Protein AF-A0A7G7LJM3-F1 (afdb_monomer)

InterPro domains:
  IPR036230 2-isopropylmalate synthase LeuA, allosteric (dimerisation) domain superfamily [G3DSA:3.30.160.270] (67-161)
  IPR054692 2-isopropylmalate synthase-like, post-catalytic domain [PF22615] (18-83)

Radius of gyration: 23.56 Å; Cα contacts (8 Å, |Δi|>4): 173; chains: 1; bounding box: 63×43×62 Å

Mean predicted aligned error: 10.63 Å

Structure (mmCIF, N/CA/C/O backbone):
data_AF-A0A7G7LJM3-F1
#
_entry.id   AF-A0A7G7LJM3-F1
#
loop_
_ato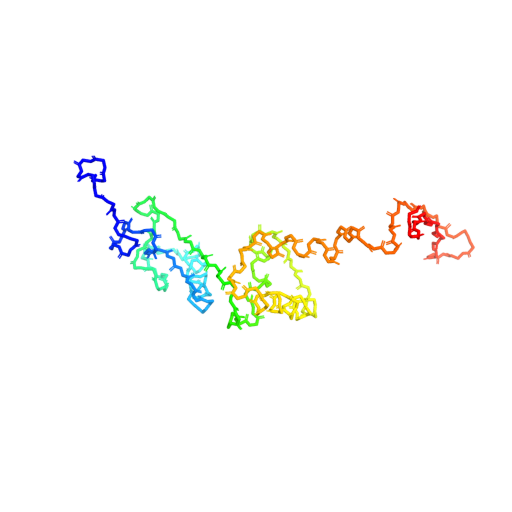m_site.group_PDB
_atom_site.id
_atom_site.type_symbol
_atom_site.label_atom_id
_atom_site.label_alt_id
_atom_site.label_comp_id
_atom_site.label_asym_id
_atom_site.label_entity_id
_atom_site.label_seq_id
_atom_site.pdbx_PDB_ins_code
_atom_site.Cartn_x
_atom_site.Cartn_y
_atom_site.Cartn_z
_atom_site.occupancy
_atom_site.B_iso_or_equiv
_atom_site.auth_seq_id
_atom_site.auth_comp_id
_atom_site.auth_asym_id
_atom_site.auth_atom_id
_atom_site.pdbx_PDB_model_num
ATOM 1 N N . TYR A 1 1 ? -27.672 -8.101 18.961 1.00 90.38 1 TYR A N 1
ATOM 2 C CA . TYR A 1 1 ? -27.665 -6.788 19.635 1.00 90.38 1 TYR A CA 1
ATOM 3 C C . TYR A 1 1 ? -28.219 -5.711 18.717 1.00 90.38 1 TYR A C 1
ATOM 5 O O . TYR A 1 1 ? -29.318 -5.257 18.988 1.00 90.38 1 TYR A O 1
ATOM 13 N N . GLU A 1 2 ? -27.535 -5.352 17.623 1.00 92.69 2 GLU A N 1
ATOM 14 C CA . GLU A 1 2 ? -27.952 -4.225 16.766 1.00 92.69 2 GLU A CA 1
ATOM 15 C C . GLU A 1 2 ? -29.351 -4.405 16.172 1.00 92.69 2 GLU A C 1
ATOM 17 O O . GLU A 1 2 ? -30.187 -3.519 16.301 1.00 92.69 2 GLU A O 1
ATOM 22 N N . TYR A 1 3 ? -29.653 -5.590 15.629 1.00 94.81 3 TYR A N 1
ATOM 23 C CA . TYR A 1 3 ? -30.999 -5.919 15.147 1.00 94.81 3 TYR A CA 1
ATOM 24 C C . TYR A 1 3 ? -32.064 -5.854 16.256 1.00 94.81 3 TYR A C 1
ATOM 26 O O . TYR A 1 3 ? -33.143 -5.308 16.062 1.00 94.81 3 TYR A O 1
ATOM 34 N N . SER A 1 4 ? -31.769 -6.392 17.440 1.00 96.75 4 SER A N 1
ATOM 35 C CA . SER A 1 4 ? -32.738 -6.463 18.542 1.00 96.75 4 SER A CA 1
ATOM 36 C C . SER A 1 4 ? -33.011 -5.100 19.178 1.00 96.75 4 SER A C 1
ATOM 38 O O . SER A 1 4 ? -34.143 -4.818 19.547 1.00 96.75 4 SER A O 1
ATOM 40 N N . ASN A 1 5 ? -31.979 -4.264 19.305 1.00 94.88 5 ASN A N 1
ATOM 41 C CA . ASN A 1 5 ? -32.041 -2.996 20.033 1.00 94.88 5 ASN A CA 1
ATOM 42 C C . ASN A 1 5 ? -32.164 -1.777 19.115 1.00 94.88 5 ASN A C 1
ATOM 44 O O . ASN A 1 5 ? -32.361 -0.678 19.617 1.00 94.88 5 ASN A O 1
ATOM 48 N N . GLN A 1 6 ? -32.014 -1.950 17.798 1.00 94.75 6 GLN A N 1
ATOM 49 C CA . GLN A 1 6 ? -31.996 -0.861 16.813 1.00 94.75 6 GLN A CA 1
ATOM 50 C C . GLN A 1 6 ? -30.931 0.210 17.123 1.00 94.75 6 GLN A C 1
ATOM 52 O O . GLN A 1 6 ? -31.073 1.382 16.782 1.00 94.75 6 GLN A O 1
ATOM 57 N N . LEU A 1 7 ? -29.841 -0.204 17.777 1.00 95.12 7 LEU A N 1
ATOM 58 C CA . LEU A 1 7 ? -28.713 0.642 18.156 1.00 95.12 7 LEU A CA 1
ATOM 59 C C . LEU A 1 7 ? -27.436 0.093 17.538 1.00 95.12 7 LEU A C 1
ATOM 61 O O . LEU A 1 7 ? -27.151 -1.098 17.673 1.00 95.12 7 LEU A O 1
ATOM 65 N N . LYS A 1 8 ? -26.657 0.973 16.904 1.00 93.75 8 LYS A N 1
ATOM 66 C CA . LYS A 1 8 ? -25.335 0.628 16.379 1.00 93.75 8 LYS A CA 1
ATOM 67 C C . LYS A 1 8 ? -24.344 0.398 17.514 1.00 93.75 8 LYS A C 1
ATOM 69 O O . LYS A 1 8 ? -24.344 1.124 18.509 1.00 93.75 8 LYS A O 1
ATOM 74 N N . ILE A 1 9 ? -23.469 -0.582 17.340 1.00 94.69 9 ILE A N 1
ATOM 75 C CA . ILE A 1 9 ? -22.291 -0.750 18.186 1.00 94.69 9 ILE A CA 1
ATOM 76 C C . ILE A 1 9 ? -21.317 0.384 17.860 1.00 94.69 9 ILE A C 1
ATOM 78 O O . ILE A 1 9 ? -21.024 0.659 16.699 1.00 94.69 9 ILE A O 1
ATOM 82 N N . ALA A 1 10 ? -20.815 1.062 18.892 1.00 94.69 10 ALA A N 1
ATOM 83 C CA . ALA A 1 10 ? -19.811 2.097 18.696 1.00 94.69 10 ALA A CA 1
ATOM 84 C C . ALA A 1 10 ? -18.510 1.493 18.139 1.00 94.69 10 ALA A C 1
ATOM 86 O O . ALA A 1 10 ? -18.053 0.450 18.602 1.00 94.69 10 ALA A O 1
ATOM 87 N N . GLU A 1 11 ? -17.858 2.201 17.219 1.00 89.44 11 GLU A N 1
ATOM 88 C CA . GLU A 1 11 ? -16.605 1.787 16.565 1.00 89.44 11 GLU A CA 1
ATOM 89 C C . GLU A 1 11 ? -15.483 1.401 17.544 1.00 89.44 11 GLU A C 1
ATOM 91 O O . GLU A 1 11 ? -14.629 0.576 17.234 1.00 89.44 11 GLU A O 1
ATOM 96 N N . ARG A 1 12 ? -15.484 1.987 18.747 1.00 95.56 12 ARG A N 1
ATOM 97 C CA . ARG A 1 12 ? -14.479 1.763 19.802 1.00 95.56 12 ARG A CA 1
ATOM 98 C C . ARG A 1 12 ? -14.988 0.890 20.950 1.00 95.56 12 ARG A C 1
ATOM 100 O O . ARG A 1 12 ? -14.334 0.811 21.987 1.00 95.56 12 ARG A O 1
ATOM 107 N N . HIS A 1 13 ? -16.165 0.281 20.802 1.00 96.69 13 HIS A N 1
ATOM 108 C CA . HIS A 1 13 ? -16.730 -0.593 21.823 1.00 96.69 13 HIS A CA 1
ATOM 109 C C . HIS A 1 13 ? -15.791 -1.790 22.042 1.00 96.69 13 HIS A C 1
ATOM 111 O O . HIS A 1 13 ? -15.490 -2.475 21.065 1.00 96.69 13 HIS A O 1
ATOM 117 N N . PRO A 1 14 ? -15.326 -2.068 23.274 1.00 97.12 14 PRO A N 1
ATOM 118 C CA . PRO A 1 14 ? -14.340 -3.117 23.525 1.00 97.12 14 PRO A CA 1
ATOM 119 C C . PRO A 1 14 ? -14.703 -4.450 22.859 1.00 97.12 14 PRO A C 1
ATOM 121 O O . PRO A 1 14 ? -15.847 -4.891 22.939 1.00 97.12 14 PRO A O 1
ATOM 124 N N . TYR A 1 15 ? -13.725 -5.080 22.206 1.00 94.81 15 TYR A N 1
ATOM 125 C CA . TYR A 1 15 ? -13.813 -6.382 21.519 1.00 94.81 15 TYR A CA 1
ATOM 126 C C . TYR A 1 15 ? -14.716 -6.469 20.278 1.00 94.81 15 TYR A C 1
ATOM 128 O O . TYR A 1 15 ? -14.459 -7.286 19.401 1.00 94.81 15 TYR A O 1
ATOM 136 N N . VAL A 1 16 ? -15.773 -5.663 20.168 1.00 94.19 16 VAL A N 1
ATOM 137 C CA . VAL A 1 16 ? -16.770 -5.795 19.084 1.00 94.19 16 VAL A CA 1
ATOM 138 C C . VAL A 1 16 ? -16.873 -4.577 18.171 1.00 94.19 16 VAL A C 1
ATOM 140 O O . VAL A 1 16 ? -17.489 -4.669 17.108 1.00 94.19 16 VAL A O 1
ATOM 143 N N . GLY A 1 17 ? -16.289 -3.450 18.572 1.00 92.06 17 GLY A N 1
ATOM 144 C CA . GLY A 1 17 ? -16.203 -2.248 17.758 1.00 92.06 17 GLY A CA 1
ATOM 145 C C . GLY A 1 17 ? -15.301 -2.457 16.545 1.00 92.06 17 GLY A C 1
ATOM 146 O O . GLY A 1 17 ? -14.328 -3.203 16.598 1.00 92.06 17 GLY A O 1
ATOM 147 N N . GLU A 1 18 ? -15.624 -1.784 15.449 1.00 86.69 18 GLU A N 1
ATOM 148 C CA . GLU A 1 18 ? -14.911 -1.900 14.173 1.00 86.69 18 GLU A CA 1
ATOM 149 C C . GLU A 1 18 ? -13.410 -1.574 14.270 1.00 86.69 18 GLU A C 1
ATOM 151 O O . GLU A 1 18 ? -12.605 -2.193 13.588 1.00 86.69 18 GLU A O 1
ATOM 156 N N . LEU A 1 19 ? -13.006 -0.666 15.164 1.00 87.44 19 LEU A N 1
ATOM 157 C CA . LEU A 1 19 ? -11.632 -0.151 15.225 1.00 87.44 19 LEU A CA 1
ATOM 158 C C . LEU A 1 19 ? -10.759 -0.803 16.307 1.00 87.44 19 LEU A C 1
ATOM 160 O O . LEU A 1 19 ? -9.612 -0.395 16.502 1.00 87.44 19 LEU A O 1
ATOM 164 N N . VAL A 1 20 ? -11.284 -1.763 17.073 1.00 92.38 20 VAL A N 1
ATOM 165 C CA . VAL A 1 20 ? -10.598 -2.274 18.280 1.00 92.38 20 VAL A CA 1
ATOM 166 C C . VAL A 1 20 ? -9.441 -3.229 17.991 1.00 92.38 20 VAL A C 1
ATOM 168 O O . VAL A 1 20 ? -8.593 -3.426 18.857 1.00 92.38 20 VAL A O 1
ATOM 171 N N . TYR A 1 21 ? -9.370 -3.768 16.774 1.00 92.69 21 TYR A N 1
ATOM 172 C CA . TYR A 1 21 ? -8.261 -4.600 16.290 1.00 92.69 21 TYR A CA 1
ATOM 173 C C . TYR A 1 21 ? -7.502 -3.926 15.144 1.00 92.69 21 TYR A C 1
ATOM 175 O O . TYR A 1 21 ? -6.912 -4.595 14.299 1.00 92.69 21 TYR A O 1
ATOM 183 N N . THR A 1 22 ? -7.520 -2.593 15.111 1.00 86.81 22 THR A N 1
ATOM 184 C CA . THR A 1 22 ? -6.902 -1.795 14.054 1.00 86.81 22 THR A CA 1
ATOM 185 C C . THR A 1 22 ? -5.673 -1.059 14.573 1.00 86.81 22 THR A C 1
ATOM 187 O O . THR A 1 22 ? -5.728 -0.370 15.593 1.00 86.81 22 THR A O 1
ATOM 190 N N . ALA A 1 23 ? -4.562 -1.133 13.836 1.00 82.62 23 ALA A N 1
ATOM 191 C CA . ALA A 1 23 ? -3.372 -0.331 14.116 1.00 82.62 23 ALA A CA 1
ATOM 192 C C . ALA A 1 23 ? -3.165 0.739 13.040 1.00 82.62 23 ALA A C 1
ATOM 194 O O . ALA A 1 23 ? -2.879 0.424 11.889 1.00 82.62 23 ALA A O 1
ATOM 195 N N . PHE A 1 24 ? -3.247 2.009 13.441 1.00 72.94 24 PHE A N 1
ATOM 196 C CA . PHE A 1 24 ? -3.046 3.161 12.550 1.00 72.94 24 PHE A CA 1
ATOM 197 C C . PHE A 1 24 ? -1.589 3.637 12.475 1.00 72.94 24 PHE A C 1
ATOM 199 O O . PHE A 1 24 ? -1.195 4.293 11.516 1.00 72.94 24 PHE A O 1
ATOM 206 N N . SER A 1 25 ? -0.781 3.331 13.494 1.00 72.62 25 SER A N 1
ATOM 207 C CA . SER A 1 25 ? 0.627 3.730 13.547 1.00 72.62 25 SER A CA 1
ATOM 208 C C . SER A 1 25 ? 1.520 2.674 12.906 1.00 72.62 25 SER A C 1
ATOM 210 O O . SER A 1 25 ? 1.464 1.506 13.292 1.00 72.62 25 SER A O 1
ATOM 212 N N . GLY A 1 26 ? 2.429 3.099 12.024 1.00 67.50 26 GLY A N 1
ATOM 213 C CA . GLY A 1 26 ? 3.444 2.219 11.440 1.00 67.50 26 GLY A CA 1
ATOM 214 C C . GLY A 1 26 ? 4.333 1.531 12.484 1.00 67.50 26 GLY A C 1
ATOM 215 O O . GLY A 1 26 ? 4.709 0.378 12.299 1.00 67.50 26 GLY A O 1
ATOM 216 N N . SER A 1 27 ? 4.623 2.182 13.621 1.00 75.62 27 SER A N 1
ATOM 217 C CA . SER A 1 27 ? 5.390 1.547 14.705 1.00 75.62 27 SER A CA 1
ATOM 218 C C . SER A 1 27 ? 4.599 0.445 15.414 1.00 75.62 27 SER A C 1
ATOM 220 O O . SER A 1 27 ? 5.165 -0.593 15.752 1.00 75.62 27 SER A O 1
ATOM 222 N N . HIS A 1 28 ? 3.286 0.632 15.599 1.00 81.19 28 HIS A N 1
ATOM 223 C CA . HIS A 1 28 ? 2.415 -0.408 16.151 1.00 81.19 28 HIS A CA 1
ATOM 224 C C . HIS A 1 28 ? 2.289 -1.575 15.172 1.00 81.19 28 HIS A C 1
ATOM 226 O O . HIS A 1 28 ? 2.405 -2.724 15.581 1.00 81.19 28 HIS A O 1
ATOM 232 N N . GLN A 1 29 ? 2.120 -1.285 13.880 1.00 79.19 29 GLN A N 1
ATOM 233 C CA . GLN A 1 29 ? 2.052 -2.303 12.831 1.00 79.19 29 GLN A CA 1
ATOM 234 C C . GLN A 1 29 ? 3.340 -3.136 12.764 1.00 79.19 29 GLN A C 1
ATOM 236 O O . GLN A 1 29 ? 3.264 -4.360 12.713 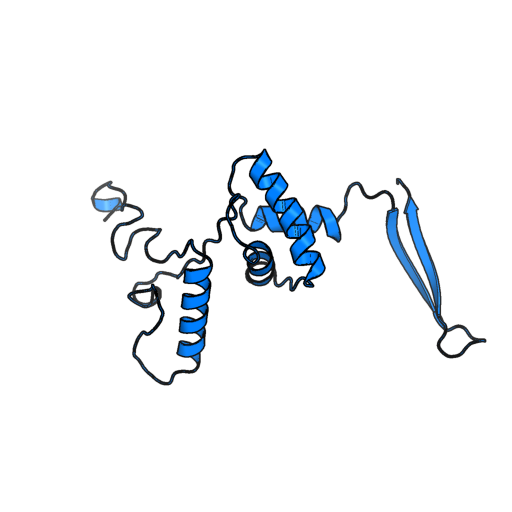1.00 79.19 29 GLN A O 1
ATOM 241 N N . ASP A 1 30 ? 4.520 -2.506 12.826 1.00 78.25 30 ASP A N 1
ATOM 242 C CA . ASP A 1 30 ? 5.810 -3.212 12.867 1.00 78.25 30 ASP A CA 1
ATOM 243 C C . ASP A 1 30 ? 5.925 -4.127 14.098 1.00 78.25 30 ASP A C 1
ATOM 245 O O . ASP A 1 30 ? 6.295 -5.297 13.977 1.00 78.25 30 ASP A O 1
ATOM 249 N N . ALA A 1 31 ? 5.549 -3.632 15.279 1.00 85.88 31 ALA A N 1
ATOM 250 C CA . ALA A 1 31 ? 5.562 -4.424 16.506 1.00 85.88 31 ALA A CA 1
ATOM 251 C C . ALA A 1 31 ? 4.577 -5.606 16.458 1.00 85.88 31 ALA A C 1
ATOM 253 O O . ALA A 1 31 ? 4.945 -6.722 16.835 1.00 85.88 31 ALA A O 1
ATOM 254 N N . ILE A 1 32 ? 3.362 -5.389 15.943 1.00 90.25 32 ILE A N 1
ATOM 255 C CA . ILE A 1 32 ? 2.357 -6.441 15.734 1.00 90.25 32 ILE A CA 1
ATOM 256 C C . ILE A 1 32 ? 2.899 -7.483 14.755 1.00 90.25 32 ILE A C 1
ATOM 258 O O . ILE A 1 32 ? 2.897 -8.671 15.064 1.00 90.25 32 ILE A O 1
ATOM 262 N N . ASN A 1 33 ? 3.449 -7.064 13.612 1.00 84.25 33 ASN A N 1
ATOM 263 C CA . ASN A 1 33 ? 4.019 -7.970 12.615 1.00 84.25 33 ASN A CA 1
ATOM 264 C C . ASN A 1 33 ? 5.153 -8.833 13.187 1.00 84.25 33 ASN A C 1
ATOM 266 O O . ASN A 1 33 ? 5.216 -10.036 12.911 1.00 84.25 33 ASN A O 1
ATOM 270 N N . LYS A 1 34 ? 6.036 -8.247 14.006 1.00 87.44 34 LYS A N 1
ATOM 271 C CA . LYS A 1 34 ? 7.094 -8.981 14.716 1.00 87.44 34 LYS A CA 1
ATOM 272 C C . LYS A 1 34 ? 6.514 -9.999 15.697 1.00 87.44 34 LYS A C 1
ATOM 274 O O . LYS A 1 34 ? 6.944 -11.152 15.665 1.00 87.44 34 LYS A O 1
ATOM 279 N N . GLY A 1 35 ? 5.513 -9.612 16.493 1.00 92.81 35 GLY A N 1
ATOM 280 C CA . GLY A 1 35 ? 4.807 -10.511 17.412 1.00 92.81 35 GLY A CA 1
ATOM 281 C C . GLY A 1 35 ? 4.128 -11.675 16.685 1.00 92.81 35 GLY A C 1
ATOM 282 O O . GLY A 1 35 ? 4.388 -12.835 16.993 1.00 92.81 35 GLY A O 1
ATOM 283 N N . MET A 1 36 ? 3.353 -11.387 15.635 1.00 90.12 36 MET A N 1
ATOM 284 C CA . MET A 1 36 ? 2.687 -12.396 14.799 1.00 90.12 36 MET A CA 1
ATOM 285 C C . MET A 1 36 ? 3.691 -13.350 14.133 1.00 90.12 36 MET A C 1
ATOM 287 O O . MET A 1 36 ? 3.447 -14.553 14.020 1.00 90.12 36 MET A O 1
ATOM 291 N N . LYS A 1 37 ? 4.851 -12.845 13.689 1.00 89.56 37 LYS A N 1
ATOM 292 C CA . LYS A 1 37 ? 5.922 -13.681 13.125 1.00 89.56 37 LYS A CA 1
ATOM 293 C C . LYS A 1 37 ? 6.554 -14.585 14.182 1.00 89.56 37 LYS A C 1
ATOM 295 O O . LYS A 1 37 ? 6.696 -15.774 13.912 1.00 89.56 37 LYS A O 1
ATOM 300 N N . ALA A 1 38 ? 6.893 -14.046 15.353 1.00 91.38 38 ALA A N 1
ATOM 301 C CA . ALA A 1 38 ? 7.448 -14.822 16.460 1.00 91.38 38 ALA A CA 1
ATOM 302 C C . ALA A 1 38 ? 6.474 -15.921 16.912 1.00 91.38 38 ALA A C 1
ATOM 304 O O . ALA A 1 38 ? 6.885 -17.066 17.095 1.00 91.38 38 ALA A O 1
ATOM 305 N N . ARG A 1 39 ? 5.174 -15.600 16.974 1.00 90.00 39 ARG A N 1
ATOM 306 C CA . ARG A 1 39 ? 4.095 -16.524 17.342 1.00 90.00 39 ARG A CA 1
ATOM 307 C C . ARG A 1 39 ? 4.039 -17.761 16.448 1.00 90.00 39 ARG A C 1
ATOM 309 O O . ARG A 1 39 ? 3.909 -18.858 16.975 1.00 90.00 39 ARG A O 1
ATOM 316 N N . ARG A 1 40 ? 4.187 -17.602 15.126 1.00 86.94 40 ARG A N 1
ATOM 317 C CA . ARG A 1 40 ? 4.180 -18.722 14.158 1.00 86.94 40 ARG A CA 1
ATOM 318 C C . ARG A 1 40 ? 5.311 -19.729 14.378 1.00 86.94 40 ARG A C 1
ATOM 320 O O . ARG A 1 40 ? 5.154 -20.895 14.044 1.00 86.94 40 ARG A O 1
ATOM 327 N N . SER A 1 41 ? 6.441 -19.279 14.915 1.00 89.00 41 SER A N 1
ATOM 328 C CA . SER A 1 41 ? 7.578 -20.136 15.278 1.00 89.00 41 SER A CA 1
ATOM 329 C C . SER A 1 41 ? 7.572 -20.586 16.742 1.00 89.00 41 SER A C 1
ATOM 331 O O . SER A 1 41 ? 8.339 -21.474 17.106 1.00 89.00 41 SER A O 1
ATOM 333 N N . ALA A 1 42 ? 6.751 -19.969 17.595 1.00 86.62 42 ALA A N 1
ATOM 334 C CA . ALA A 1 42 ? 6.718 -20.253 19.022 1.00 86.62 42 ALA A CA 1
ATOM 335 C C . ALA A 1 42 ? 5.817 -21.458 19.312 1.00 86.62 42 ALA A C 1
ATOM 337 O O . ALA A 1 42 ? 4.620 -21.436 19.031 1.00 86.62 42 ALA A O 1
ATOM 338 N N . ASN A 1 43 ? 6.368 -22.484 19.960 1.00 86.56 43 ASN A N 1
ATOM 339 C CA . ASN A 1 43 ? 5.607 -23.645 20.428 1.00 86.56 43 ASN A CA 1
ATOM 340 C C . ASN A 1 43 ? 4.957 -23.387 21.804 1.00 86.56 43 ASN A C 1
ATOM 342 O O . ASN A 1 43 ? 5.140 -24.150 22.748 1.00 86.56 43 ASN A O 1
ATOM 346 N N . SER A 1 44 ? 4.268 -22.255 21.942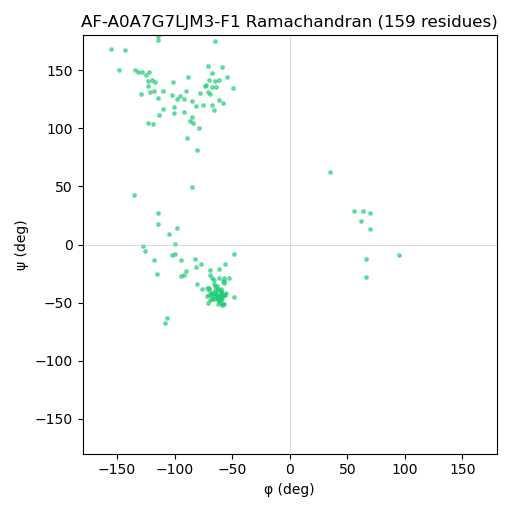 1.00 89.56 44 SER A N 1
ATOM 347 C CA . SER A 1 44 ? 3.579 -21.832 23.168 1.00 89.56 44 SER A CA 1
ATOM 348 C C . SER A 1 44 ? 2.099 -21.603 22.867 1.00 89.56 44 SER A C 1
ATOM 350 O O . SER A 1 44 ? 1.780 -21.203 21.751 1.00 89.56 44 SER A O 1
ATOM 352 N N . PRO A 1 45 ? 1.163 -21.829 23.799 1.00 87.75 45 PRO A N 1
ATOM 353 C CA . PRO A 1 45 ? -0.229 -21.415 23.636 1.00 87.75 45 PRO A CA 1
ATOM 354 C C . PRO A 1 45 ? -0.467 -19.936 24.001 1.00 87.75 45 PRO A C 1
ATOM 356 O O . PRO A 1 45 ? -1.517 -19.398 23.668 1.00 87.75 45 PRO A O 1
ATOM 359 N N . ILE A 1 46 ? 0.489 -19.263 24.649 1.00 92.19 46 ILE A N 1
ATOM 360 C CA . ILE A 1 46 ? 0.315 -17.902 25.179 1.00 92.19 46 ILE A CA 1
ATOM 361 C C . ILE A 1 46 ? 0.280 -16.866 24.042 1.00 92.19 46 ILE A C 1
ATOM 363 O O . ILE A 1 46 ? 1.060 -16.940 23.091 1.00 92.19 46 ILE A O 1
ATOM 367 N N . TRP A 1 47 ? -0.639 -15.900 24.135 1.00 95.00 47 TRP A N 1
ATOM 368 C CA . TRP A 1 47 ? -0.718 -14.760 23.222 1.00 95.00 47 TRP A CA 1
ATOM 369 C C . TRP A 1 47 ? 0.276 -13.663 23.626 1.00 95.00 47 TRP A C 1
ATOM 371 O O . TRP A 1 47 ? 0.188 -13.113 24.720 1.00 95.00 47 TRP A O 1
ATOM 381 N N . GLU A 1 48 ? 1.215 -13.341 22.735 1.00 94.44 48 GLU A N 1
ATOM 382 C CA . GLU A 1 48 ? 2.325 -12.409 23.001 1.00 94.44 48 GLU A CA 1
ATOM 383 C C . GLU A 1 48 ? 2.527 -11.421 21.841 1.00 94.44 48 GLU A C 1
ATOM 385 O O . GLU A 1 48 ? 3.646 -11.154 21.399 1.00 94.44 48 GLU A O 1
ATOM 390 N N . VAL A 1 49 ? 1.429 -10.892 21.296 1.00 95.62 49 VAL A N 1
ATOM 391 C CA . VAL A 1 49 ? 1.482 -9.904 20.212 1.00 95.62 49 VAL A CA 1
ATOM 392 C C . VAL A 1 49 ? 1.270 -8.504 20.792 1.00 95.62 49 VAL A C 1
ATOM 394 O O . VAL A 1 49 ? 0.210 -8.241 21.360 1.00 95.62 49 VAL A O 1
ATOM 397 N N . PRO A 1 50 ? 2.243 -7.582 20.663 1.00 95.56 50 PRO A N 1
ATOM 398 C CA . PRO A 1 50 ? 2.109 -6.226 21.187 1.00 95.56 50 PRO A CA 1
ATOM 399 C C . PRO A 1 50 ? 0.853 -5.520 20.668 1.00 95.56 50 PRO A C 1
ATOM 401 O O . PRO A 1 50 ? 0.491 -5.681 19.508 1.00 95.56 50 PRO A O 1
ATOM 404 N N . TYR A 1 51 ? 0.226 -4.696 21.511 1.00 95.44 51 TYR A N 1
ATOM 405 C CA . TYR A 1 51 ? -0.956 -3.869 21.200 1.00 95.44 51 TYR A CA 1
ATOM 406 C C . TYR A 1 51 ? -2.264 -4.616 20.894 1.00 95.44 51 TYR A C 1
ATOM 408 O O . TYR A 1 51 ? -3.319 -3.986 20.917 1.00 95.44 51 TYR A O 1
ATOM 416 N N . LEU A 1 52 ? -2.228 -5.930 20.670 1.00 95.56 52 LEU A N 1
ATOM 417 C CA . LEU A 1 52 ? -3.419 -6.767 20.568 1.00 95.56 52 LEU A CA 1
ATOM 418 C C . LEU A 1 52 ? -3.622 -7.501 21.900 1.00 95.56 52 LEU A C 1
ATOM 420 O O . LEU A 1 52 ? -2.793 -8.338 22.248 1.00 95.56 52 LEU A O 1
ATOM 424 N N . PRO A 1 53 ? -4.688 -7.213 22.669 1.00 96.06 53 PRO A N 1
ATOM 425 C CA . PRO A 1 53 ? -4.886 -7.841 23.977 1.00 96.06 53 PRO A CA 1
ATOM 426 C C . PRO A 1 53 ? -5.231 -9.335 23.883 1.00 96.06 53 PRO A C 1
ATOM 428 O O . PRO A 1 53 ? -4.966 -10.077 24.823 1.00 96.06 53 PRO A O 1
ATOM 431 N N . ILE A 1 54 ? -5.817 -9.762 22.762 1.00 95.69 54 ILE A N 1
ATOM 432 C CA . ILE A 1 54 ? -6.183 -11.148 22.445 1.00 95.69 54 ILE A CA 1
ATOM 433 C C . ILE A 1 54 ? -5.943 -11.406 20.955 1.00 95.69 54 ILE A C 1
ATOM 435 O O . ILE A 1 54 ? -5.797 -10.442 20.194 1.00 95.69 54 ILE A O 1
ATOM 439 N N . ASP A 1 55 ? -5.972 -12.673 20.534 1.00 94.75 55 ASP A N 1
ATOM 440 C CA . ASP A 1 55 ? -6.077 -12.999 19.113 1.00 94.75 55 ASP A CA 1
ATOM 441 C C . ASP A 1 55 ? -7.464 -12.565 18.603 1.00 94.75 55 ASP A C 1
ATOM 443 O O . ASP A 1 55 ? -8.481 -13.042 19.116 1.00 94.75 55 ASP A O 1
ATOM 447 N N . PRO A 1 56 ? -7.565 -11.660 17.611 1.00 94.31 56 PRO A N 1
ATOM 448 C CA . PRO A 1 56 ? -8.856 -11.297 17.033 1.00 94.31 56 PRO A CA 1
ATOM 449 C C . PRO A 1 56 ? -9.618 -12.511 16.481 1.00 94.31 56 PRO A C 1
ATOM 451 O O . PRO A 1 56 ? -10.850 -12.510 16.487 1.00 94.31 56 PRO A O 1
ATOM 454 N N . GLN A 1 57 ? -8.914 -13.557 16.034 1.00 93.56 57 GLN A N 1
ATOM 455 C CA . GLN A 1 57 ? -9.548 -14.761 15.495 1.00 93.56 57 GLN A CA 1
ATOM 456 C C . GLN A 1 57 ? -10.312 -15.551 16.562 1.00 93.56 57 GLN A C 1
ATOM 458 O O . GLN A 1 57 ? -11.345 -16.137 16.234 1.00 93.56 57 GLN A O 1
ATOM 463 N N . ASP A 1 58 ? -9.897 -15.488 17.833 1.00 94.19 58 ASP A N 1
ATOM 464 C CA . ASP A 1 58 ? -10.583 -16.163 18.947 1.00 94.19 58 ASP A CA 1
ATOM 465 C C . ASP A 1 58 ? -12.026 -15.664 19.135 1.00 94.19 58 ASP A C 1
ATOM 467 O O . ASP A 1 58 ? -12.871 -16.361 19.697 1.00 94.19 58 ASP A O 1
ATOM 471 N N . VAL A 1 59 ? -12.334 -14.463 18.635 1.00 95.19 59 VAL A N 1
ATOM 472 C CA . VAL A 1 59 ? -13.675 -13.857 18.664 1.00 95.19 59 VAL A CA 1
ATOM 473 C C . VAL A 1 59 ? -14.284 -13.683 17.267 1.00 95.19 59 VAL A C 1
ATOM 475 O O . VAL A 1 59 ? -15.230 -12.914 17.091 1.00 95.19 59 VAL A O 1
ATOM 478 N N . GLY A 1 60 ? -13.753 -14.381 16.258 1.00 92.75 60 GLY A N 1
ATOM 479 C CA . GLY A 1 60 ? -14.253 -14.325 14.880 1.00 92.75 60 GLY A CA 1
ATOM 480 C C . GLY A 1 60 ? -13.993 -12.990 14.175 1.00 92.75 60 GLY A C 1
ATOM 481 O O . GLY A 1 60 ? -14.758 -12.589 13.298 1.00 92.75 60 GLY A O 1
ATOM 482 N N . ARG A 1 61 ? -12.940 -12.273 14.575 1.00 92.62 61 ARG A N 1
ATOM 483 C CA . ARG A 1 61 ? -12.494 -11.009 13.978 1.00 92.62 61 ARG A CA 1
ATOM 484 C C . ARG A 1 61 ? -11.126 -11.184 13.328 1.00 92.62 61 ARG A C 1
ATOM 486 O O . ARG A 1 61 ? -10.515 -12.248 13.362 1.00 92.62 61 ARG A O 1
ATOM 493 N N . SER A 1 62 ? -10.648 -10.133 12.680 1.00 87.06 62 SER A N 1
ATOM 494 C CA . SER A 1 62 ? -9.321 -10.094 12.073 1.00 87.06 62 SER A CA 1
ATOM 495 C C . SER A 1 62 ? -8.608 -8.816 12.479 1.00 87.06 62 SER 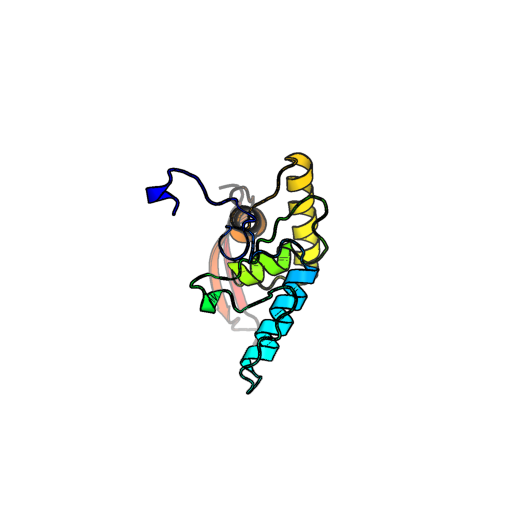A C 1
ATOM 497 O O . SER A 1 62 ? -9.241 -7.790 12.718 1.00 87.06 62 SER A O 1
ATOM 499 N N . TYR A 1 63 ? -7.285 -8.902 12.589 1.00 85.31 63 TYR A N 1
ATOM 500 C CA . TYR A 1 63 ? -6.443 -7.721 12.703 1.00 85.31 63 TYR A CA 1
ATOM 501 C C . TYR A 1 63 ? -6.448 -6.972 11.369 1.00 85.31 63 TYR A C 1
ATOM 503 O O . TYR A 1 63 ? -6.174 -7.570 10.328 1.00 85.31 63 TYR A O 1
ATOM 511 N N . GLU A 1 64 ? -6.705 -5.668 11.416 1.00 75.31 64 GLU A N 1
ATOM 512 C CA . GLU A 1 64 ? -6.661 -4.800 10.243 1.00 75.31 64 GLU A CA 1
ATOM 513 C C . GLU A 1 64 ? -5.515 -3.793 10.367 1.00 75.31 64 GLU A C 1
ATOM 515 O O . GLU A 1 64 ? -5.527 -2.868 11.186 1.00 75.31 64 GLU A O 1
ATOM 520 N N . ALA A 1 65 ? -4.500 -3.958 9.521 1.00 64.00 65 ALA A N 1
ATOM 521 C CA . ALA A 1 65 ? -3.448 -2.966 9.351 1.00 64.00 65 ALA A CA 1
ATOM 522 C C . ALA A 1 65 ? -3.947 -1.859 8.413 1.00 64.00 65 ALA A C 1
ATOM 524 O O . ALA A 1 65 ? -3.644 -1.859 7.222 1.00 64.00 65 ALA A O 1
ATOM 525 N N . ILE A 1 66 ? -4.722 -0.907 8.935 1.00 62.06 66 ILE A N 1
ATOM 526 C CA . ILE A 1 66 ? -5.126 0.250 8.133 1.00 62.06 66 ILE A CA 1
ATOM 527 C C . ILE A 1 66 ? -3.957 1.236 8.092 1.00 62.06 66 ILE A C 1
ATOM 529 O O . ILE A 1 66 ? -3.731 2.011 9.024 1.00 62.06 66 ILE A O 1
ATOM 533 N N . ILE A 1 67 ? -3.207 1.221 6.991 1.00 57.72 67 ILE A N 1
ATOM 534 C CA . ILE A 1 67 ? -2.190 2.236 6.717 1.00 57.72 67 ILE A CA 1
ATOM 535 C C . ILE A 1 67 ? -2.883 3.427 6.076 1.00 57.72 67 ILE A C 1
ATOM 537 O O . ILE A 1 67 ? -3.257 3.398 4.907 1.00 57.72 67 ILE A O 1
ATOM 541 N N . ARG A 1 68 ? -3.051 4.486 6.864 1.00 59.38 68 ARG A N 1
ATOM 542 C CA . ARG A 1 68 ? -3.492 5.788 6.368 1.00 59.38 68 ARG A CA 1
ATOM 543 C C . ARG A 1 68 ? -2.250 6.598 6.030 1.00 59.38 68 ARG A C 1
ATOM 545 O O . ARG A 1 68 ? -1.427 6.883 6.902 1.00 59.38 68 ARG A O 1
ATOM 552 N N . ILE A 1 69 ? -2.062 6.896 4.747 1.00 60.12 69 ILE A N 1
ATOM 553 C CA . ILE A 1 69 ? -1.044 7.850 4.308 1.00 60.12 69 ILE A CA 1
ATOM 554 C C . ILE A 1 69 ? -1.666 9.239 4.417 1.00 60.12 69 ILE A C 1
ATOM 556 O O . ILE A 1 69 ? -2.583 9.566 3.670 1.00 60.12 69 ILE A O 1
ATOM 560 N N . ASN A 1 70 ? -1.191 10.020 5.382 1.00 54.66 70 ASN A N 1
ATOM 561 C CA . ASN A 1 70 ? -1.421 11.455 5.462 1.00 54.66 70 ASN A CA 1
ATOM 562 C C . ASN A 1 70 ? -0.083 12.190 5.284 1.00 54.66 70 ASN A C 1
ATOM 564 O O . ASN A 1 70 ? 0.973 11.561 5.154 1.00 54.66 70 ASN A O 1
ATOM 568 N N . SER A 1 71 ? -0.119 13.519 5.319 1.00 54.47 71 SER A N 1
ATOM 569 C CA . SER A 1 71 ? 1.064 14.380 5.193 1.00 54.47 71 SER A CA 1
ATOM 570 C C . SER A 1 71 ? 2.171 14.094 6.230 1.00 54.47 71 SER A C 1
ATOM 572 O O . SER A 1 71 ? 3.332 14.443 6.020 1.00 54.47 71 SER A O 1
ATOM 574 N N . GLN A 1 72 ? 1.863 13.386 7.327 1.00 52.66 72 GLN A N 1
ATOM 575 C CA . GLN A 1 72 ? 2.818 12.951 8.356 1.00 52.66 72 GLN A CA 1
ATOM 576 C C . GLN A 1 72 ? 3.272 11.486 8.239 1.00 52.66 72 GLN A C 1
ATOM 578 O O . GLN A 1 72 ? 4.183 11.076 8.968 1.00 52.66 72 GLN A O 1
ATOM 583 N N . SER A 1 73 ? 2.681 10.673 7.359 1.00 59.06 73 SER A N 1
ATOM 584 C CA . SER A 1 73 ? 2.992 9.243 7.290 1.00 59.06 73 SER A CA 1
ATOM 585 C C . SER A 1 73 ? 4.446 9.022 6.843 1.00 59.06 73 SER A C 1
ATOM 587 O O . SER A 1 73 ? 4.881 9.416 5.760 1.00 59.06 73 SER A O 1
ATOM 589 N N . GLY A 1 74 ? 5.238 8.438 7.749 1.00 51.69 74 GLY A N 1
ATOM 590 C CA . GLY A 1 74 ? 6.699 8.374 7.670 1.00 51.69 74 GLY A CA 1
ATOM 591 C C . GLY A 1 74 ? 7.278 7.557 6.504 1.00 51.69 74 GLY A C 1
ATOM 592 O O . GLY A 1 74 ? 6.578 6.873 5.761 1.00 51.69 74 GLY A O 1
ATOM 593 N N . LYS A 1 75 ? 8.618 7.594 6.400 1.00 53.81 75 LYS A N 1
ATOM 594 C CA . LYS A 1 75 ? 9.500 7.120 5.301 1.00 53.81 75 LYS A CA 1
ATOM 595 C C . LYS A 1 75 ? 9.278 5.696 4.742 1.00 53.81 75 LYS A C 1
ATOM 597 O O . LYS A 1 75 ? 9.944 5.352 3.769 1.00 53.81 75 LYS A O 1
ATOM 602 N N . GLY A 1 76 ? 8.424 4.868 5.347 1.00 56.88 76 GLY A N 1
ATOM 603 C CA . GLY A 1 76 ? 8.228 3.456 4.985 1.00 56.88 76 GLY A CA 1
ATOM 604 C C . GLY A 1 76 ? 6.788 3.031 4.675 1.00 56.88 76 GLY A C 1
ATOM 605 O O . GLY A 1 76 ? 6.601 1.899 4.245 1.00 56.88 76 GLY A O 1
ATOM 606 N N . GLY A 1 77 ? 5.784 3.899 4.859 1.00 72.62 77 GLY A N 1
ATOM 607 C CA . GLY A 1 77 ? 4.373 3.499 4.735 1.00 72.62 77 GLY A CA 1
ATOM 608 C C . GLY A 1 77 ? 3.980 3.068 3.320 1.00 72.62 77 GLY A C 1
ATOM 609 O O . GLY A 1 77 ? 3.398 2.006 3.136 1.00 72.62 77 GLY A O 1
ATOM 610 N N . ILE A 1 78 ? 4.362 3.854 2.311 1.00 79.81 78 ILE A N 1
ATOM 611 C CA . ILE A 1 78 ? 3.974 3.622 0.908 1.00 79.81 78 ILE A CA 1
ATOM 612 C C . ILE A 1 78 ? 4.609 2.343 0.352 1.00 79.81 78 ILE A C 1
ATOM 614 O O . ILE A 1 78 ? 3.928 1.517 -0.249 1.00 79.81 78 ILE A O 1
ATOM 618 N N . ALA A 1 79 ? 5.912 2.156 0.583 1.00 79.25 79 ALA A N 1
ATOM 619 C CA . ALA A 1 79 ? 6.630 0.971 0.120 1.00 79.25 79 ALA A CA 1
ATOM 620 C C . ALA A 1 79 ? 6.085 -0.308 0.770 1.00 79.25 79 ALA A C 1
ATOM 622 O O . ALA A 1 79 ? 5.935 -1.321 0.093 1.00 79.25 79 ALA A O 1
ATOM 623 N N . TYR A 1 80 ? 5.748 -0.243 2.062 1.00 75.69 80 TYR A N 1
ATOM 624 C CA . TYR A 1 80 ? 5.123 -1.364 2.752 1.00 75.69 80 TYR A CA 1
ATOM 625 C C . TYR A 1 80 ? 3.731 -1.670 2.189 1.00 75.69 80 TYR A C 1
ATOM 627 O O . TYR A 1 80 ? 3.446 -2.835 1.951 1.00 75.69 80 TYR A O 1
ATOM 635 N N . ILE A 1 81 ? 2.886 -0.659 1.937 1.00 81.19 81 ILE A N 1
ATOM 636 C CA . ILE A 1 81 ? 1.552 -0.868 1.343 1.00 81.19 81 ILE A CA 1
ATOM 637 C C . ILE A 1 81 ? 1.668 -1.597 0.004 1.00 81.19 81 ILE A C 1
ATOM 639 O O . ILE A 1 81 ? 1.022 -2.618 -0.208 1.00 81.19 81 ILE A O 1
ATOM 643 N N . LEU A 1 82 ? 2.524 -1.101 -0.892 1.00 87.06 82 LEU A N 1
ATOM 644 C CA . LEU A 1 82 ? 2.701 -1.703 -2.212 1.00 87.06 82 LEU A CA 1
ATOM 645 C C . LEU A 1 82 ? 3.246 -3.135 -2.131 1.00 87.06 82 LEU A C 1
ATOM 647 O O . LEU A 1 82 ? 2.845 -3.996 -2.912 1.00 87.06 82 LEU A O 1
ATOM 651 N N . GLN A 1 83 ? 4.120 -3.414 -1.166 1.00 84.06 83 GLN A N 1
ATOM 652 C CA . GLN A 1 83 ? 4.606 -4.765 -0.919 1.00 84.06 83 GLN A CA 1
ATOM 653 C C . GLN A 1 83 ? 3.510 -5.681 -0.355 1.00 84.06 83 GLN A C 1
ATOM 655 O O . GLN A 1 83 ? 3.359 -6.804 -0.828 1.00 84.06 83 GLN A O 1
ATOM 660 N N . ALA A 1 84 ? 2.776 -5.230 0.662 1.00 75.31 84 ALA A N 1
ATOM 661 C CA . ALA A 1 84 ? 1.807 -6.043 1.390 1.00 75.31 84 ALA A CA 1
ATOM 662 C C . ALA A 1 84 ? 0.551 -6.335 0.560 1.00 75.31 84 ALA A C 1
ATOM 664 O O . ALA A 1 84 ? 0.117 -7.483 0.504 1.00 75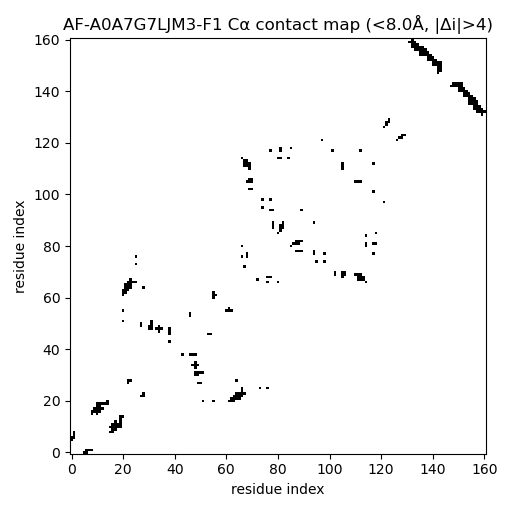.31 84 ALA A O 1
ATOM 665 N N . ASP A 1 85 ? 0.016 -5.320 -0.119 1.00 84.06 85 ASP A N 1
ATOM 666 C CA . ASP A 1 85 ? -1.266 -5.419 -0.820 1.00 84.06 85 ASP A CA 1
ATOM 667 C C . ASP A 1 85 ? -1.094 -5.842 -2.289 1.00 84.06 85 ASP A C 1
ATOM 669 O O . ASP A 1 85 ? -1.997 -6.449 -2.865 1.00 84.06 85 ASP A O 1
ATOM 673 N N . TYR A 1 86 ? 0.066 -5.552 -2.898 1.00 88.62 86 TYR A N 1
ATOM 674 C CA . TYR A 1 86 ? 0.318 -5.771 -4.333 1.00 88.62 86 TYR A CA 1
ATOM 675 C C . TYR A 1 86 ? 1.585 -6.581 -4.642 1.00 88.62 86 TYR A C 1
ATOM 677 O O . TYR A 1 86 ? 1.882 -6.835 -5.809 1.00 88.62 86 TYR A O 1
ATOM 685 N N . GLY A 1 87 ? 2.354 -7.002 -3.632 1.00 87.00 87 GLY A N 1
ATOM 686 C CA . GLY A 1 87 ? 3.576 -7.790 -3.829 1.00 87.00 87 GLY A CA 1
ATOM 687 C C . GLY A 1 87 ? 4.741 -7.019 -4.467 1.00 87.00 87 GLY A C 1
ATOM 688 O O . GLY A 1 87 ? 5.718 -7.633 -4.900 1.00 87.00 87 GLY A O 1
ATOM 689 N N . LEU A 1 88 ? 4.666 -5.687 -4.542 1.00 90.69 88 LEU A N 1
ATOM 690 C CA . LEU A 1 88 ? 5.661 -4.855 -5.218 1.00 90.69 88 LEU A CA 1
ATOM 691 C C . LEU A 1 88 ? 6.817 -4.486 -4.280 1.00 90.69 88 LEU A C 1
ATOM 693 O O . LEU A 1 88 ? 6.705 -3.619 -3.415 1.00 90.69 88 LEU A O 1
ATOM 697 N N . ASN A 1 89 ? 7.970 -5.119 -4.498 1.00 89.50 89 ASN A N 1
ATOM 698 C CA . ASN A 1 89 ? 9.210 -4.810 -3.786 1.00 89.50 89 ASN A CA 1
ATOM 699 C C . ASN A 1 89 ? 9.994 -3.712 -4.516 1.00 89.50 89 ASN A C 1
ATOM 701 O O . ASN A 1 89 ? 10.809 -3.995 -5.395 1.00 89.50 89 ASN A O 1
ATOM 705 N N . LEU A 1 90 ? 9.756 -2.452 -4.153 1.00 88.69 90 LEU A N 1
ATOM 706 C CA . LEU A 1 90 ? 10.416 -1.316 -4.799 1.00 88.69 90 LEU A CA 1
ATOM 707 C C . LEU A 1 90 ? 11.895 -1.181 -4.379 1.00 88.69 90 LEU A C 1
ATOM 709 O O . LEU A 1 90 ? 12.187 -1.233 -3.179 1.00 88.69 90 LEU A O 1
ATOM 713 N N . PRO A 1 91 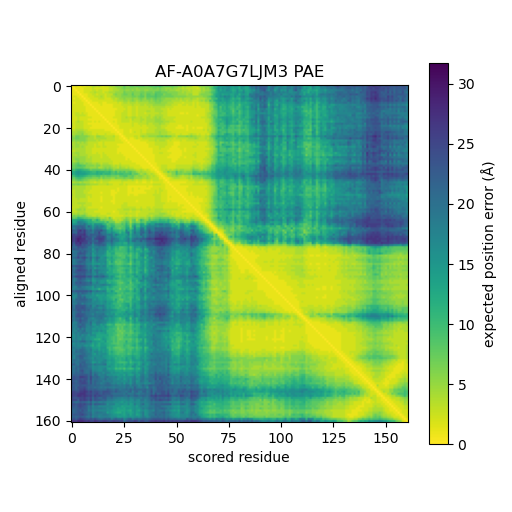? 12.829 -0.918 -5.315 1.00 92.38 91 PRO A N 1
ATOM 714 C CA . PRO A 1 91 ? 14.195 -0.508 -4.992 1.00 92.38 91 PRO A CA 1
ATOM 715 C C . PRO A 1 91 ? 14.231 0.781 -4.167 1.00 92.38 91 PRO A C 1
ATOM 717 O O . PRO A 1 91 ? 13.359 1.639 -4.296 1.00 92.38 91 PRO A O 1
ATOM 720 N N . ARG A 1 92 ? 15.278 0.964 -3.351 1.00 84.75 92 ARG A N 1
ATOM 721 C CA . ARG A 1 92 ? 15.344 2.070 -2.380 1.00 84.75 92 ARG A CA 1
ATOM 722 C C . ARG A 1 92 ? 15.157 3.456 -3.003 1.00 84.75 92 ARG A C 1
ATOM 724 O O . ARG A 1 92 ? 14.456 4.272 -2.418 1.00 84.75 92 ARG A O 1
ATOM 731 N N . ASN A 1 93 ? 15.752 3.710 -4.165 1.00 91.38 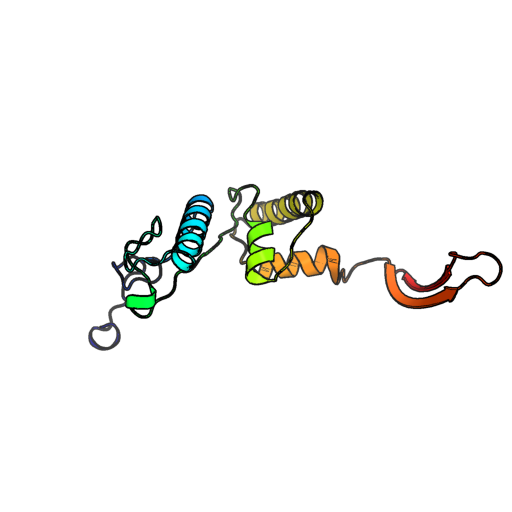93 ASN A N 1
ATOM 732 C CA . ASN A 1 93 ? 15.646 5.012 -4.828 1.00 91.38 93 ASN A CA 1
ATOM 733 C C . ASN A 1 93 ? 14.214 5.277 -5.314 1.00 91.38 93 ASN A C 1
ATOM 735 O O . ASN A 1 93 ? 13.678 6.349 -5.061 1.00 91.38 93 ASN A O 1
ATOM 739 N N . LEU A 1 94 ? 13.560 4.261 -5.887 1.00 91.88 94 LEU A N 1
ATOM 740 C CA . LEU A 1 94 ? 12.172 4.354 -6.342 1.00 91.88 94 LEU A CA 1
ATOM 741 C C . LEU A 1 94 ? 11.195 4.560 -5.175 1.00 91.88 94 LEU A C 1
ATOM 743 O O . LEU A 1 94 ? 10.212 5.277 -5.309 1.00 91.88 94 LEU A O 1
ATOM 747 N N . GLN A 1 95 ? 11.480 3.986 -4.000 1.00 86.38 95 GLN A N 1
ATOM 748 C CA . GLN A 1 95 ? 10.689 4.259 -2.793 1.00 86.38 95 GLN A CA 1
ATOM 749 C C . GLN A 1 95 ? 10.743 5.734 -2.381 1.00 86.38 95 GLN A C 1
ATOM 751 O O . GLN A 1 95 ? 9.753 6.257 -1.877 1.00 86.38 95 GLN A O 1
ATOM 756 N N . VAL A 1 96 ? 11.908 6.378 -2.522 1.00 85.06 96 VAL A N 1
ATOM 757 C CA . VAL A 1 96 ? 12.096 7.787 -2.148 1.00 85.06 96 VAL A CA 1
ATOM 758 C C . VAL A 1 96 ? 11.356 8.688 -3.129 1.00 85.06 96 VAL A C 1
ATOM 760 O O . VAL A 1 96 ? 10.546 9.496 -2.690 1.00 85.06 96 VAL A O 1
ATOM 763 N N . GLU A 1 97 ? 11.564 8.481 -4.428 1.00 91.44 97 GLU A N 1
ATOM 764 C CA . GLU A 1 97 ? 10.900 9.239 -5.494 1.00 91.44 97 GLU A CA 1
ATOM 765 C C . GLU A 1 97 ? 9.374 9.103 -5.420 1.00 91.44 97 GLU A C 1
ATOM 767 O O . GLU A 1 97 ? 8.648 10.093 -5.331 1.00 91.44 97 GLU A O 1
ATOM 772 N N . PHE A 1 98 ? 8.868 7.868 -5.366 1.00 91.19 98 PHE A N 1
ATOM 773 C CA . PHE A 1 98 ? 7.427 7.641 -5.330 1.00 91.19 98 PHE A CA 1
ATOM 774 C C . PHE A 1 98 ? 6.779 8.176 -4.050 1.00 91.19 98 PHE A C 1
ATOM 776 O O . PHE A 1 98 ? 5.635 8.628 -4.069 1.00 91.19 98 PHE A O 1
ATOM 783 N N . ARG A 1 99 ? 7.518 8.190 -2.935 1.00 86.06 99 ARG A N 1
ATOM 784 C CA . ARG A 1 99 ? 7.051 8.828 -1.705 1.00 86.06 99 ARG A CA 1
ATOM 785 C C . ARG A 1 99 ? 6.825 10.321 -1.894 1.00 86.06 99 ARG A C 1
ATOM 787 O O . ARG A 1 99 ? 5.789 10.800 -1.454 1.00 86.06 99 ARG A O 1
ATOM 794 N N . GLU A 1 100 ? 7.768 11.038 -2.493 1.00 86.69 100 GLU A N 1
ATOM 795 C CA . GLU A 1 100 ? 7.636 12.485 -2.705 1.00 86.69 100 GLU A CA 1
ATOM 796 C C . GLU A 1 100 ? 6.410 12.807 -3.565 1.00 86.69 100 GLU A C 1
ATOM 798 O O . GLU A 1 100 ? 5.638 13.701 -3.230 1.00 86.69 100 GLU A O 1
ATOM 803 N N . ILE A 1 101 ? 6.158 12.001 -4.599 1.00 90.38 101 ILE A N 1
ATOM 804 C CA . ILE A 1 101 ? 4.987 12.157 -5.469 1.00 90.38 101 ILE A CA 1
ATOM 805 C C . ILE A 1 101 ? 3.676 11.979 -4.689 1.00 90.38 101 ILE A C 1
ATOM 807 O O . ILE A 1 101 ? 2.809 12.848 -4.727 1.00 90.38 101 ILE A O 1
ATOM 811 N N . ILE A 1 102 ? 3.537 10.885 -3.935 1.00 88.00 102 ILE A N 1
ATOM 812 C CA . ILE A 1 102 ? 2.327 10.625 -3.140 1.00 88.00 102 ILE A CA 1
ATOM 813 C C . ILE A 1 102 ? 2.138 11.672 -2.035 1.00 88.00 102 ILE A C 1
ATOM 815 O O . ILE A 1 102 ? 1.003 12.042 -1.734 1.00 88.00 102 ILE A O 1
ATOM 819 N N . GLN A 1 103 ? 3.225 12.165 -1.433 1.00 82.81 103 GLN A N 1
ATOM 820 C CA . GLN A 1 103 ? 3.158 13.239 -0.441 1.00 82.81 103 GLN A CA 1
ATOM 821 C C . GLN A 1 103 ? 2.591 14.522 -1.047 1.00 82.81 103 GLN A C 1
ATOM 823 O O . GLN A 1 103 ? 1.644 15.060 -0.485 1.00 82.81 103 GLN A O 1
ATOM 828 N N . ASN A 1 104 ? 3.070 14.934 -2.222 1.00 86.88 104 ASN A N 1
ATOM 829 C CA . ASN A 1 104 ? 2.545 16.116 -2.907 1.00 86.88 104 ASN A CA 1
ATOM 830 C C . ASN A 1 104 ? 1.044 15.985 -3.211 1.00 86.88 104 ASN A C 1
ATOM 832 O O . ASN A 1 104 ? 0.287 16.904 -2.923 1.00 86.88 104 ASN A O 1
ATOM 836 N N . ILE A 1 105 ? 0.592 14.820 -3.696 1.00 87.38 105 ILE A N 1
ATOM 837 C CA . ILE A 1 105 ? -0.841 14.565 -3.948 1.00 87.38 105 ILE A CA 1
ATOM 838 C C . ILE A 1 105 ? -1.652 14.685 -2.647 1.00 87.38 105 ILE A C 1
ATOM 840 O O . ILE A 1 105 ? -2.703 15.319 -2.609 1.00 87.38 105 ILE A O 1
ATOM 844 N N . THR A 1 106 ? -1.151 14.098 -1.559 1.00 81.19 106 THR A N 1
ATOM 845 C CA . THR A 1 106 ? -1.823 14.124 -0.249 1.00 81.19 106 THR A CA 1
ATOM 846 C C . THR A 1 106 ? -1.903 15.548 0.316 1.00 81.19 106 THR A C 1
ATOM 848 O O . THR A 1 106 ? -2.921 15.923 0.901 1.00 81.19 106 THR A O 1
ATOM 851 N N . ASP A 1 107 ? -0.841 16.339 0.141 1.00 83.00 107 ASP A N 1
ATOM 852 C CA . ASP A 1 107 ? -0.751 17.726 0.602 1.00 83.00 107 ASP A CA 1
ATOM 853 C C . ASP A 1 107 ? -1.678 18.655 -0.200 1.00 83.00 107 ASP A C 1
ATOM 855 O O . ASP A 1 107 ? -2.327 19.522 0.387 1.00 83.00 107 ASP A O 1
ATOM 859 N N . GLU A 1 108 ? -1.796 18.451 -1.516 1.00 86.88 108 GLU A N 1
ATOM 860 C CA . GLU A 1 108 ? -2.701 19.210 -2.391 1.00 86.88 108 GLU A CA 1
ATOM 861 C C . GLU A 1 108 ? -4.178 18.879 -2.140 1.00 86.88 108 GLU A C 1
ATOM 863 O O . GLU A 1 108 ? -5.022 19.775 -2.071 1.00 86.88 108 GLU A O 1
ATOM 868 N N . GLU A 1 109 ? -4.509 17.596 -1.983 1.00 86.00 109 GLU A N 1
ATOM 869 C CA . GLU A 1 109 ? -5.894 17.157 -1.790 1.00 86.00 109 GLU A CA 1
ATOM 870 C C . GLU A 1 109 ? -6.378 17.307 -0.339 1.00 86.00 109 GLU A C 1
ATOM 872 O O . GLU A 1 109 ? -7.588 17.300 -0.083 1.00 86.00 109 GLU A O 1
ATOM 877 N N . GLY A 1 110 ? -5.452 17.416 0.621 1.00 77.19 110 GLY A N 1
ATOM 878 C CA . GLY A 1 110 ? -5.746 17.494 2.055 1.00 77.19 110 GLY A CA 1
ATOM 879 C C . GLY A 1 110 ? -6.459 16.253 2.604 1.00 77.19 110 GLY A C 1
ATOM 880 O O . GLY A 1 110 ? -7.130 16.326 3.637 1.00 77.19 110 GLY A O 1
ATOM 881 N N . LYS A 1 111 ? -6.369 15.120 1.899 1.00 74.06 111 LYS A N 1
ATOM 882 C CA . LYS A 1 111 ? -7.088 13.876 2.196 1.00 74.06 111 LYS A CA 1
ATOM 883 C C . LYS A 1 111 ? -6.133 12.701 2.253 1.00 74.06 111 LYS A C 1
ATOM 885 O O . LYS A 1 111 ? -5.145 12.647 1.535 1.00 74.06 111 LYS A O 1
ATOM 890 N N . GLU A 1 112 ? -6.473 11.733 3.095 1.00 74.69 112 GLU A N 1
ATOM 891 C CA . GLU A 1 112 ? -5.752 10.466 3.158 1.00 74.69 112 GLU A CA 1
ATOM 892 C C . GLU A 1 112 ? -5.965 9.662 1.869 1.00 74.69 112 GLU A C 1
ATOM 894 O O . GLU A 1 112 ? -7.098 9.522 1.399 1.00 74.69 112 GLU A O 1
ATOM 899 N N . LEU A 1 113 ? -4.886 9.091 1.325 1.00 79.44 113 LEU A N 1
ATOM 900 C CA . LEU A 1 113 ? -4.957 8.260 0.123 1.00 79.44 113 LEU A CA 1
ATOM 901 C C . LEU A 1 113 ? -5.132 6.777 0.488 1.00 79.44 113 LEU A C 1
ATOM 903 O O . LEU A 1 113 ? -4.308 6.225 1.227 1.00 79.44 113 LEU A O 1
ATOM 907 N N . PRO A 1 114 ? -6.168 6.091 -0.036 1.00 82.94 114 PRO A N 1
ATOM 908 C CA . PRO A 1 114 ? -6.331 4.657 0.170 1.00 82.94 114 PRO A CA 1
ATOM 909 C C . PRO A 1 114 ? -5.281 3.859 -0.617 1.00 82.94 114 PRO A C 1
ATOM 911 O O . PRO A 1 114 ? -4.839 4.281 -1.686 1.00 82.94 114 PRO A O 1
ATOM 914 N N . SER A 1 115 ? -4.952 2.654 -0.137 1.00 84.25 115 SER A N 1
ATOM 915 C CA . SER A 1 115 ? -3.984 1.735 -0.770 1.00 84.25 115 SER A CA 1
ATOM 916 C C . SER A 1 115 ? -4.223 1.544 -2.275 1.00 84.25 115 SER A C 1
ATOM 918 O O . SER A 1 115 ? -3.309 1.700 -3.087 1.00 84.25 115 SER A O 1
ATOM 920 N N . LYS A 1 116 ? -5.488 1.344 -2.667 1.00 88.81 116 LYS A N 1
ATOM 921 C CA . LYS A 1 116 ? -5.888 1.230 -4.074 1.00 88.81 116 LYS A CA 1
ATOM 922 C C . LYS A 1 116 ? -5.477 2.436 -4.913 1.00 88.81 116 LYS A C 1
ATOM 924 O O . LYS A 1 116 ? -4.970 2.255 -6.016 1.00 88.81 116 LYS A O 1
ATOM 929 N N . ARG A 1 117 ? -5.666 3.650 -4.391 1.00 89.75 117 ARG A N 1
ATOM 930 C CA . ARG A 1 117 ? -5.310 4.873 -5.111 1.00 89.75 117 ARG A CA 1
ATOM 931 C C . ARG A 1 117 ? -3.799 4.997 -5.259 1.00 89.75 117 ARG A C 1
ATOM 933 O O . ARG A 1 117 ? -3.330 5.284 -6.348 1.00 89.75 117 ARG A O 1
ATOM 940 N N . ILE A 1 118 ? -3.043 4.693 -4.205 1.00 89.94 118 ILE A N 1
ATOM 941 C CA . ILE A 1 118 ? -1.572 4.671 -4.252 1.00 89.94 118 ILE A CA 1
ATOM 942 C C . ILE A 1 118 ? -1.083 3.699 -5.336 1.00 89.94 118 ILE A C 1
ATOM 944 O O . ILE A 1 118 ? -0.185 4.028 -6.105 1.00 89.94 118 ILE A O 1
ATOM 948 N N . HIS A 1 119 ? -1.685 2.515 -5.442 1.00 93.31 119 HIS A N 1
ATOM 949 C CA . HIS A 1 119 ? -1.340 1.571 -6.503 1.00 93.31 119 HIS A CA 1
ATOM 950 C C . HIS A 1 119 ? -1.724 2.073 -7.901 1.00 93.31 119 HIS A C 1
ATOM 952 O O . HIS A 1 119 ? -0.938 1.922 -8.833 1.00 93.31 119 HIS A O 1
ATOM 958 N N . GLU A 1 120 ? -2.896 2.688 -8.069 1.00 94.56 120 GLU A N 1
ATOM 959 C CA . GLU A 1 120 ? -3.295 3.301 -9.343 1.00 94.56 120 GLU A CA 1
ATOM 960 C C . GLU A 1 120 ? -2.306 4.387 -9.787 1.00 94.56 120 GLU A C 1
ATOM 962 O O . GLU A 1 120 ? -1.901 4.387 -10.949 1.00 94.56 120 GLU A O 1
ATOM 967 N N . GLU A 1 121 ? -1.858 5.249 -8.871 1.00 93.88 121 GLU A N 1
ATOM 968 C CA . GLU A 1 121 ? -0.825 6.255 -9.153 1.00 93.88 121 GLU A CA 1
ATOM 969 C C . GLU A 1 121 ? 0.489 5.602 -9.593 1.00 93.88 121 GLU A C 1
ATOM 971 O O . GLU A 1 121 ? 1.089 6.002 -10.592 1.00 93.88 121 GLU A O 1
ATOM 976 N N . PHE A 1 122 ? 0.916 4.536 -8.907 1.00 95.06 122 PHE A N 1
ATOM 977 C CA . PHE A 1 122 ? 2.111 3.783 -9.293 1.00 95.06 122 PHE A CA 1
ATOM 978 C C . PHE A 1 122 ? 1.997 3.220 -10.719 1.00 95.06 122 PHE A C 1
ATOM 980 O O . PHE A 1 122 ? 2.921 3.356 -11.525 1.00 95.06 122 PHE A O 1
ATOM 987 N N . GLN A 1 123 ? 0.855 2.608 -11.049 1.00 95.81 123 GLN A N 1
ATOM 988 C CA . GLN A 1 123 ? 0.600 2.057 -12.382 1.00 95.81 123 GLN A CA 1
ATOM 989 C C . GLN A 1 123 ? 0.624 3.152 -13.449 1.00 95.81 123 GLN A C 1
ATOM 991 O O . GLN A 1 123 ? 1.263 2.980 -14.486 1.00 95.81 123 GLN A O 1
ATOM 996 N N . GLN A 1 124 ? -0.017 4.292 -13.195 1.00 95.06 124 GLN A N 1
ATOM 997 C CA . GLN A 1 124 ? -0.063 5.398 -14.149 1.00 95.06 124 GLN A CA 1
ATOM 998 C C . GLN A 1 124 ? 1.317 5.999 -14.412 1.00 95.06 124 GLN A C 1
ATOM 1000 O O . GLN A 1 124 ? 1.644 6.242 -15.573 1.00 95.06 124 GLN A O 1
ATOM 1005 N N . LEU A 1 125 ? 2.131 6.183 -13.371 1.00 93.94 125 LEU A N 1
ATOM 1006 C CA . LEU A 1 125 ? 3.440 6.831 -13.479 1.00 93.94 125 LEU A CA 1
ATOM 1007 C C . LEU A 1 125 ? 4.516 5.937 -14.090 1.00 93.94 125 LEU A C 1
ATOM 1009 O O . LEU A 1 125 ? 5.338 6.425 -14.861 1.00 93.94 125 LEU A O 1
ATOM 1013 N N . TYR A 1 126 ? 4.520 4.642 -13.766 1.00 93.38 126 TYR A N 1
ATOM 1014 C CA . TYR A 1 126 ? 5.643 3.769 -14.119 1.00 93.38 126 TYR A CA 1
ATOM 1015 C C . TYR A 1 126 ? 5.290 2.656 -15.101 1.00 93.38 126 TYR A C 1
ATOM 1017 O O . TYR A 1 126 ? 6.173 2.196 -15.821 1.00 93.38 126 TYR A O 1
ATOM 1025 N N . VAL A 1 127 ? 4.028 2.224 -15.168 1.00 93.38 127 VAL A N 1
ATOM 1026 C CA . VAL A 1 127 ? 3.645 1.026 -15.933 1.00 93.38 127 VAL A CA 1
ATOM 1027 C C . VAL A 1 127 ? 2.863 1.389 -17.188 1.00 93.38 127 VAL A C 1
ATOM 1029 O O . VAL A 1 127 ? 3.349 1.194 -18.296 1.00 93.38 127 VAL A O 1
ATOM 1032 N N . THR A 1 128 ? 1.650 1.919 -17.034 1.00 92.94 128 THR A N 1
ATOM 1033 C CA . THR A 1 128 ? 0.748 2.165 -18.165 1.00 92.94 128 THR A CA 1
ATOM 1034 C C . THR A 1 128 ? 1.079 3.444 -18.915 1.00 92.94 128 THR A C 1
ATOM 1036 O O . THR A 1 128 ? 0.851 3.496 -20.118 1.00 92.94 128 THR A O 1
ATOM 1039 N N . GLN A 1 129 ? 1.561 4.471 -18.202 1.00 92.00 129 GLN A N 1
ATOM 1040 C CA . GLN A 1 129 ? 1.978 5.771 -18.741 1.00 92.00 129 GLN A CA 1
ATOM 1041 C C . GLN A 1 129 ? 1.115 6.237 -19.936 1.00 92.00 129 GLN A C 1
ATOM 1043 O O . GLN A 1 129 ? 1.612 6.369 -21.056 1.00 92.00 129 GLN A O 1
ATOM 1048 N N . PRO A 1 130 ? -0.202 6.456 -19.746 1.00 88.44 130 PRO A N 1
ATOM 1049 C CA . PRO A 1 130 ? -1.142 6.651 -20.858 1.00 88.44 130 PRO A CA 1
ATOM 1050 C C . PRO A 1 130 ? -0.765 7.829 -21.771 1.00 88.44 130 PRO A C 1
ATOM 1052 O O . PRO A 1 130 ? -0.974 7.766 -22.988 1.00 88.44 130 PRO A O 1
ATOM 1055 N N . ASN A 1 131 ? -0.141 8.851 -21.179 1.00 89.31 131 ASN A N 1
ATOM 1056 C CA . ASN A 1 131 ? 0.310 10.082 -21.825 1.00 89.31 131 ASN A CA 1
ATOM 1057 C C . ASN A 1 131 ? 1.804 10.055 -22.205 1.00 89.31 131 ASN A C 1
ATOM 1059 O O . ASN A 1 131 ? 2.385 11.105 -22.472 1.00 89.31 131 ASN A O 1
ATOM 1063 N N . ALA A 1 132 ? 2.453 8.885 -22.189 1.00 90.25 132 ALA A N 1
ATOM 1064 C CA . ALA A 1 132 ? 3.845 8.764 -22.601 1.00 90.25 132 ALA A CA 1
ATOM 1065 C C . ALA A 1 132 ? 4.011 9.114 -24.080 1.00 90.25 132 ALA A C 1
ATOM 1067 O O . ALA A 1 132 ? 3.270 8.624 -24.935 1.00 90.25 132 ALA A O 1
ATOM 1068 N N . ARG A 1 133 ? 5.050 9.907 -24.363 1.00 93.25 133 ARG A N 1
ATOM 1069 C CA . ARG A 1 133 ? 5.517 10.199 -25.720 1.00 93.25 133 ARG A CA 1
ATOM 1070 C C . ARG A 1 133 ? 5.889 8.912 -26.457 1.00 93.25 133 ARG A C 1
ATOM 1072 O O . ARG A 1 133 ? 5.429 8.693 -27.568 1.00 93.25 133 ARG A O 1
ATOM 1079 N N . ILE A 1 134 ? 6.721 8.080 -25.829 1.00 94.25 134 ILE A N 1
ATOM 1080 C CA . ILE A 1 134 ? 7.219 6.831 -26.410 1.00 94.25 134 ILE A CA 1
ATOM 1081 C C . ILE A 1 134 ? 6.447 5.662 -25.806 1.00 94.25 134 ILE A C 1
ATOM 1083 O O . ILE A 1 134 ? 6.399 5.536 -24.583 1.00 94.25 134 ILE A O 1
ATOM 1087 N N . LYS A 1 135 ? 5.895 4.783 -26.649 1.00 93.19 135 LYS A N 1
ATOM 1088 C CA . LYS A 1 135 ? 5.291 3.516 -26.207 1.00 93.19 135 LYS A CA 1
ATOM 1089 C C . LYS A 1 135 ? 5.963 2.348 -26.905 1.00 93.19 135 LYS A C 1
ATOM 1091 O O . LYS A 1 135 ? 6.236 2.402 -28.100 1.00 93.19 135 LYS A O 1
ATOM 1096 N N . PHE A 1 136 ? 6.240 1.307 -26.133 1.00 92.69 136 PHE A N 1
ATOM 1097 C CA . PHE A 1 136 ? 6.773 0.053 -26.642 1.00 92.69 136 PHE A CA 1
ATOM 1098 C C . PHE A 1 136 ? 5.651 -0.770 -27.288 1.00 92.69 136 PHE A C 1
ATOM 1100 O O . PHE A 1 136 ? 4.605 -0.946 -26.663 1.00 92.69 136 PHE A O 1
ATOM 1107 N N . VAL A 1 137 ? 5.872 -1.264 -28.510 1.00 93.69 137 VAL A N 1
ATOM 1108 C CA . VAL A 1 137 ? 4.922 -2.124 -29.236 1.00 93.69 137 VAL A CA 1
ATOM 1109 C C . VAL A 1 137 ? 5.428 -3.562 -29.254 1.00 93.69 137 VAL A C 1
ATOM 1111 O O . VAL A 1 137 ? 4.799 -4.439 -28.667 1.00 93.69 137 VAL A O 1
ATOM 1114 N N . ASP A 1 138 ? 6.579 -3.797 -29.883 1.00 96.19 138 ASP A N 1
ATOM 1115 C CA . ASP A 1 138 ? 7.192 -5.122 -29.979 1.00 96.19 138 ASP A CA 1
ATOM 1116 C C . ASP A 1 138 ? 8.712 -5.021 -30.182 1.00 96.19 138 ASP A C 1
ATOM 1118 O O . ASP A 1 138 ? 9.262 -3.953 -30.454 1.00 96.19 138 ASP A O 1
ATOM 1122 N N . HIS A 1 139 ? 9.423 -6.139 -30.048 1.00 96.81 139 HIS A N 1
ATOM 1123 C CA . HIS A 1 139 ? 10.812 -6.249 -30.473 1.00 96.81 139 HIS A CA 1
ATOM 1124 C C . HIS A 1 139 ? 11.163 -7.656 -30.950 1.00 96.81 139 HIS A C 1
ATOM 1126 O O . HIS A 1 139 ? 10.686 -8.664 -30.434 1.00 96.81 139 HIS A O 1
ATOM 1132 N N . HIS A 1 140 ? 12.105 -7.720 -31.885 1.00 95.88 140 HIS A N 1
ATOM 1133 C CA . HIS A 1 140 ? 12.766 -8.947 -32.299 1.00 95.88 140 HIS A CA 1
ATOM 1134 C C . HIS A 1 140 ? 14.258 -8.880 -31.992 1.00 95.88 140 HIS A C 1
ATOM 1136 O O . HIS A 1 140 ? 14.909 -7.850 -32.179 1.00 95.88 140 HIS A O 1
ATOM 1142 N N . THR A 1 141 ? 14.815 -9.997 -31.520 1.00 96.25 141 THR A N 1
ATOM 1143 C CA . THR A 1 141 ? 16.238 -10.102 -31.177 1.00 96.25 141 THR A CA 1
ATOM 1144 C C . THR A 1 141 ? 16.874 -11.320 -31.831 1.00 96.25 141 THR A C 1
ATOM 1146 O O . THR A 1 141 ? 16.398 -12.443 -31.669 1.00 96.25 141 THR A O 1
ATOM 1149 N N . MET A 1 142 ? 17.999 -11.122 -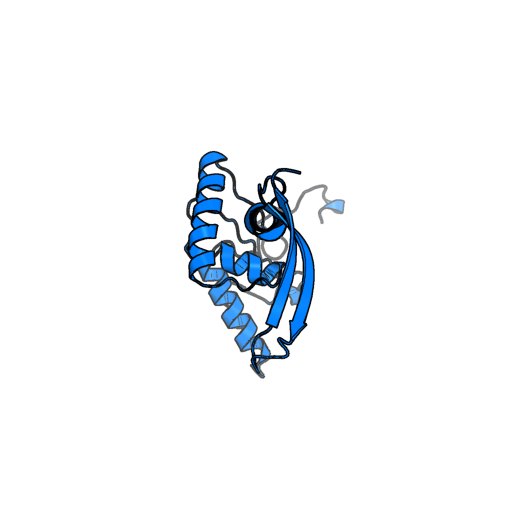32.516 1.00 94.94 142 MET A N 1
ATOM 1150 C CA . MET A 1 142 ? 18.777 -12.195 -33.142 1.00 94.94 142 MET A CA 1
ATOM 1151 C C . MET A 1 142 ? 20.234 -12.174 -32.650 1.00 94.94 142 MET A C 1
ATOM 1153 O O . MET A 1 142 ? 20.756 -11.100 -32.342 1.00 94.94 142 MET A O 1
ATOM 1157 N N . PRO A 1 143 ? 20.902 -13.332 -32.504 1.00 94.62 143 PRO A N 1
ATOM 1158 C CA . PRO A 1 143 ? 22.339 -13.374 -32.239 1.00 94.62 143 PRO A CA 1
ATOM 1159 C C . PRO A 1 143 ? 23.118 -12.735 -33.392 1.00 94.62 143 PRO A C 1
ATOM 1161 O O . PRO A 1 143 ? 22.763 -12.933 -34.551 1.00 94.62 143 PRO A O 1
ATOM 1164 N N . ASP A 1 144 ? 24.178 -11.996 -33.076 1.00 94.62 144 ASP A N 1
ATOM 1165 C CA . ASP A 1 144 ? 25.097 -11.483 -34.089 1.00 94.62 144 ASP A CA 1
ATOM 1166 C C . ASP A 1 144 ? 25.999 -12.633 -34.587 1.00 94.62 144 ASP A C 1
ATOM 1168 O O . ASP A 1 144 ? 26.698 -13.249 -33.772 1.00 94.62 144 ASP A O 1
ATOM 1172 N N . PRO A 1 145 ? 25.978 -12.966 -35.891 1.00 90.94 145 PRO A N 1
ATOM 1173 C CA . PRO A 1 145 ? 26.788 -14.051 -36.433 1.00 90.94 145 PRO A CA 1
ATOM 1174 C C . PRO A 1 145 ? 28.294 -13.742 -36.433 1.00 90.94 145 PRO A C 1
ATOM 1176 O O . PRO A 1 145 ? 29.091 -14.679 -36.437 1.00 90.94 145 PRO A O 1
ATOM 1179 N N . GLU A 1 146 ? 28.699 -12.468 -36.400 1.00 92.81 146 GLU A N 1
ATOM 1180 C CA . GLU A 1 146 ? 30.110 -12.067 -36.453 1.00 92.81 146 GLU A CA 1
ATOM 1181 C C . GLU A 1 146 ? 30.726 -11.854 -35.066 1.00 92.81 146 GLU A C 1
ATOM 1183 O O . GLU A 1 146 ? 31.929 -12.046 -34.875 1.00 92.81 146 GLU A O 1
ATOM 1188 N N . GLN A 1 147 ? 29.914 -11.496 -34.066 1.00 92.56 147 GLN A N 1
ATOM 1189 C CA . GLN A 1 147 ? 30.377 -11.241 -32.701 1.00 92.56 147 GLN A CA 1
ATOM 1190 C C . GLN A 1 147 ? 29.664 -12.112 -31.669 1.00 92.56 147 GLN A C 1
ATOM 1192 O O . GLN A 1 147 ? 28.548 -11.840 -31.224 1.00 92.56 147 GLN A O 1
ATOM 1197 N N . LYS A 1 148 ? 30.377 -13.137 -31.191 1.00 90.06 148 LYS A N 1
ATOM 1198 C CA . LYS A 1 148 ? 29.889 -14.024 -30.133 1.00 90.06 148 LYS A CA 1
ATOM 1199 C C . LYS A 1 148 ? 29.555 -13.223 -28.868 1.00 90.06 148 LYS A C 1
ATOM 1201 O O . LYS A 1 148 ? 30.414 -12.558 -28.299 1.00 90.06 148 LYS A O 1
ATOM 1206 N N . GLY A 1 149 ? 28.304 -13.324 -28.421 1.00 90.75 149 GLY A N 1
ATOM 1207 C CA . GLY A 1 149 ? 27.790 -12.613 -27.244 1.00 90.75 149 GLY A CA 1
ATOM 1208 C C . GLY A 1 149 ? 27.093 -11.287 -27.556 1.00 90.75 149 GLY A C 1
ATOM 1209 O O . GLY A 1 149 ? 26.435 -10.741 -26.673 1.00 90.75 149 GLY A O 1
ATOM 1210 N N . ARG 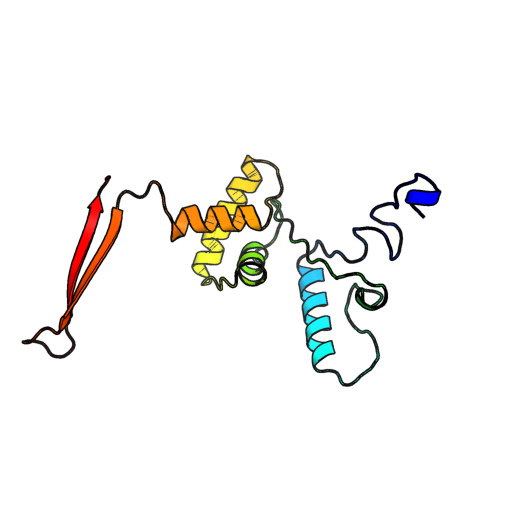A 1 150 ? 27.161 -10.794 -28.800 1.00 94.00 150 ARG A N 1
ATOM 1211 C CA . ARG A 1 150 ? 26.378 -9.641 -29.253 1.00 94.00 150 ARG A CA 1
ATOM 1212 C C . ARG A 1 150 ? 25.015 -10.099 -29.782 1.00 94.00 150 ARG A C 1
ATOM 1214 O O . ARG A 1 150 ? 24.884 -11.170 -30.373 1.00 94.00 150 ARG A O 1
ATOM 1221 N N . ARG A 1 151 ? 23.979 -9.293 -29.539 1.00 95.06 151 ARG A N 1
ATOM 1222 C CA . ARG A 1 151 ? 22.633 -9.478 -30.102 1.00 95.06 151 ARG A CA 1
ATOM 1223 C C . ARG A 1 151 ? 22.234 -8.225 -30.867 1.00 95.06 151 ARG A C 1
ATOM 1225 O O . ARG A 1 151 ? 22.513 -7.115 -30.420 1.00 95.06 151 ARG A O 1
ATOM 1232 N N . ILE A 1 152 ? 21.572 -8.418 -31.998 1.00 94.25 152 ILE A N 1
ATOM 1233 C CA . ILE A 1 152 ? 20.943 -7.360 -32.783 1.00 94.25 152 ILE A CA 1
ATOM 1234 C C . ILE A 1 152 ? 19.475 -7.308 -32.359 1.00 94.25 152 ILE A C 1
ATOM 1236 O O . ILE A 1 152 ? 18.804 -8.341 -32.334 1.00 94.25 152 ILE A O 1
ATOM 1240 N N . MET A 1 153 ? 18.997 -6.120 -31.987 1.00 95.62 153 MET A N 1
ATOM 1241 C CA . MET A 1 153 ? 17.612 -5.870 -31.589 1.00 95.62 153 MET A CA 1
ATOM 1242 C C . MET A 1 153 ? 16.970 -4.879 -32.556 1.00 95.62 153 MET A C 1
ATOM 1244 O O . MET A 1 153 ? 17.529 -3.812 -32.806 1.00 95.62 153 MET A O 1
ATOM 1248 N N . THR A 1 154 ? 15.777 -5.211 -33.032 1.00 95.81 154 THR A N 1
ATOM 1249 C CA . THR A 1 154 ? 14.872 -4.287 -33.720 1.00 95.81 154 THR A CA 1
ATOM 1250 C C . THR A 1 154 ? 13.640 -4.131 -32.845 1.00 95.81 154 THR A C 1
ATOM 1252 O O . THR A 1 154 ? 13.051 -5.135 -32.459 1.00 95.81 154 THR A O 1
ATOM 1255 N N . ALA A 1 155 ? 13.275 -2.900 -32.500 1.00 96.31 155 ALA A N 1
ATOM 1256 C CA . ALA A 1 155 ? 12.094 -2.608 -31.696 1.00 96.31 155 ALA A CA 1
ATOM 1257 C C . ALA A 1 155 ? 11.134 -1.715 -32.480 1.00 96.31 155 ALA A C 1
ATOM 1259 O O . ALA A 1 155 ? 11.568 -0.802 -33.184 1.00 96.31 155 ALA A O 1
ATOM 1260 N N . GLU A 1 156 ? 9.845 -1.984 -32.330 1.00 96.19 156 GLU A N 1
ATOM 1261 C CA . GLU A 1 156 ? 8.757 -1.140 -32.789 1.00 96.19 156 GLU A CA 1
ATOM 1262 C C . GLU A 1 156 ? 8.272 -0.297 -31.608 1.00 96.19 156 GLU A C 1
ATOM 1264 O O . GLU A 1 156 ? 7.959 -0.807 -30.526 1.00 96.19 156 GLU A O 1
ATOM 1269 N N . ILE A 1 157 ? 8.266 1.017 -31.811 1.00 95.38 157 ILE A N 1
ATOM 1270 C CA . ILE A 1 157 ? 7.817 2.003 -30.834 1.00 95.38 157 ILE A CA 1
ATOM 1271 C C . ILE A 1 157 ? 6.907 3.014 -31.528 1.00 95.38 157 ILE A C 1
ATOM 1273 O O . ILE A 1 157 ? 7.108 3.316 -32.704 1.00 95.38 157 ILE A O 1
ATOM 1277 N N . THR A 1 158 ? 5.953 3.579 -30.796 1.00 94.19 158 THR A N 1
ATOM 1278 C CA . THR A 1 158 ? 5.187 4.755 -31.243 1.00 94.19 158 THR A CA 1
ATOM 1279 C C . THR A 1 158 ? 5.730 6.011 -30.569 1.00 94.19 158 THR A C 1
ATOM 1281 O O . THR A 1 158 ? 6.010 5.967 -29.368 1.00 94.19 158 THR A O 1
ATOM 1284 N N . ASP A 1 159 ? 5.828 7.124 -31.301 1.00 94.12 159 ASP A N 1
ATOM 1285 C CA . ASP A 1 159 ? 6.192 8.455 -30.786 1.00 94.12 159 ASP A CA 1
ATOM 1286 C C . ASP A 1 159 ? 5.019 9.421 -31.035 1.00 94.12 159 ASP A C 1
ATOM 1288 O O . ASP A 1 159 ? 4.804 9.856 -32.162 1.00 94.12 159 ASP A O 1
ATOM 1292 N N . ASN A 1 160 ? 4.258 9.741 -29.983 1.00 88.62 160 ASN A N 1
ATOM 1293 C CA . ASN A 1 160 ? 3.014 10.534 -30.013 1.00 88.62 160 ASN A CA 1
ATOM 1294 C C . ASN A 1 160 ? 1.827 9.924 -30.792 1.00 88.62 160 ASN A C 1
ATOM 1296 O O . ASN A 1 160 ? 0.948 10.663 -31.241 1.00 88.62 160 ASN A O 1
ATOM 1300 N N . GLY A 1 161 ? 1.750 8.594 -30.870 1.00 78.06 161 GLY A N 1
ATOM 1301 C CA . GLY A 1 161 ? 0.690 7.860 -31.579 1.00 78.06 161 GLY A CA 1
ATOM 1302 C C . GLY A 1 161 ? 1.148 7.423 -32.956 1.00 78.06 161 GLY A C 1
ATOM 1303 O O . GLY A 1 161 ? 0.302 7.467 -33.873 1.00 78.06 161 GLY A O 1
#

Sequence (161 aa):
YEYSNQLKIAERHPYVGELVYTAFSGSHQDAINKGMKARRSANSPIWEVPYLPIDPQDVGRSYEAIIRINSQSGKGGIAYILQADYGLNLPRNLQVEFREIIQNITDEEGKELPSKRIHEEFQQLYVTQPNARIKFVDHHTMPDPEQKGRRIMTAEITDNG

Foldseek 3Di:
DCVVPVDDDDLCRPLPHVCQLEDAAPVLVVQQVVQVVVVVVDPDPDRDGPSRPDANVVVPGHRDHFHWDALPRDQCRLQVLCCVVPVDNDDPVVSVVLVVVVNVVRVVVVGTDGSVRSVVVVCCPPNPVVVDQKDWDDKDWDDDPVDPPDIDMDTDIHGND

Organism: Brucella anthropi (NCBI:txid529)

Solvent-accessible surface area (backbone atoms only — not comparable to full-atom values): 9887 Å² total; per-residue (Å²): 104,44,85,80,66,75,44,81,79,50,49,75,37,82,93,74,16,80,52,62,50,48,38,68,45,70,68,54,42,52,44,28,52,51,22,55,54,51,50,76,75,45,96,63,93,73,88,72,35,55,97,46,95,61,67,42,60,84,75,79,45,66,75,41,79,51,70,63,43,46,82,78,54,57,102,56,56,68,54,47,47,39,30,74,79,68,69,43,81,67,56,73,68,57,44,54,55,53,46,55,55,54,42,53,54,24,59,75,69,73,44,67,52,51,67,69,55,55,51,52,52,50,37,44,73,74,68,66,36,88,85,49,53,69,42,86,74,51,71,53,78,45,76,38,92,89,42,90,92,44,69,49,74,51,72,46,65,38,73,76,115

pLDDT: mean 87.02, std 10.47, range [51.69, 97.12]

Secondary structure (DSSP, 8-state):
-HHHH--PPPTTSTTTSTTTTB--SHHHHHHHHHHHHHHHH----S---TT-SS-GGGGT---B----B-TT--TTHHHHHHHHHH-----HHHHHHHHHHHHHHHHHHTSPBPHHHHHHHHIIIIII-TT-SEEEEEEEEEE-SSSTT-EEEEEEEEE--

Nearest PDB structures (foldseek):
  3hq1-assembly1_A  TM=4.723E-01  e=4.876E-15  Mycobacterium tuberculosis H37Rv
  3hpz-assembly1_A  TM=4.708E-01  e=8.350E-14  Mycobacterium tuberculosis H37Rv
  3u6w-assembly1_B  TM=9.395E-01  e=1.230E-07  Mycobacterium tuberculosis H37Rv
  3u6w-assembly1_A  TM=9.417E-01  e=2.345E-07  Mycobacterium tuberculosis H37Rv
  6rao-assembly1_H  TM=5.626E-01  e=3.684E-01  Serratia entomophila